Protein AF-A0ABD7VEP5-F1 (afdb_monomer_lite)

Radius of gyration: 37.76 Å; chains: 1; bounding box: 84×46×84 Å

Secondary structure (DSSP, 8-state):
----THHHHHHHHHHHHHHHHHHHTTT------HHHHHHHHT--HHHHHHTHHHHHHHHHHTT------HHHHHHHHHHHHHHHHHHHHHHHHHHHHHHHHHHHHHHHHHHHTT--GGGT----HHHHHHHHHTTB-TTT--B--S--TT-

pLDDT: mean 78.96, std 15.06, range [46.0, 97.38]

Organism: Pseudomonas fluorescens (NCBI:txid294)

Sequence (151 aa):
MHYRGERLKKHLKFKLLELIEKYSDRKQGYTYSQKEFSIYAGVSRETVRKYQAEIDIVLESSLVPRRTFDKDAKCRNLQQKNLKLQNDLLRSEAMYFALRHQYIGIIEALLSNSIDIRTLVIRTPAALKAEQAYRECILCNSAIGNGHPSC

Structure (mmCIF, N/CA/C/O backbone):
data_AF-A0ABD7VEP5-F1
#
_entry.id   AF-A0ABD7VEP5-F1
#
loop_
_atom_site.group_PDB
_atom_site.id
_atom_site.type_symbol
_atom_site.label_atom_id
_atom_site.label_alt_id
_atom_site.label_comp_id
_atom_site.label_asym_id
_atom_site.label_entity_id
_atom_site.label_seq_id
_atom_site.pdbx_PDB_ins_code
_atom_site.Cartn_x
_atom_site.Cartn_y
_atom_site.Cartn_z
_atom_site.occupancy
_atom_site.B_iso_or_equiv
_atom_site.auth_seq_id
_atom_site.auth_comp_id
_atom_site.auth_asym_id
_atom_site.auth_atom_id
_atom_site.pdbx_PDB_model_num
ATOM 1 N N . MET A 1 1 ? -22.884 7.924 38.794 1.00 49.62 1 MET A N 1
ATOM 2 C CA . MET A 1 1 ? -22.095 7.149 39.782 1.00 49.62 1 MET A CA 1
ATOM 3 C C . MET A 1 1 ? -20.643 7.095 39.327 1.00 49.62 1 MET A C 1
ATOM 5 O O . MET A 1 1 ? -20.400 6.764 38.176 1.00 49.62 1 MET A O 1
ATOM 9 N N . HIS A 1 2 ? -19.688 7.474 40.178 1.00 55.72 2 HIS A N 1
ATOM 10 C CA . HIS A 1 2 ? -18.272 7.580 39.808 1.00 55.72 2 HIS A CA 1
ATOM 11 C C . HIS A 1 2 ? -17.529 6.299 40.235 1.00 55.72 2 HIS A C 1
ATOM 13 O O . HIS A 1 2 ? -16.989 6.213 41.335 1.00 55.72 2 HIS A O 1
ATOM 19 N N . TYR A 1 3 ? -17.575 5.257 39.400 1.00 69.50 3 TYR A N 1
ATOM 20 C CA . TYR A 1 3 ? -16.886 3.992 39.678 1.00 69.50 3 TYR A CA 1
ATOM 21 C C . TYR A 1 3 ? -15.363 4.178 39.580 1.00 69.50 3 TYR A C 1
ATOM 23 O O . TYR A 1 3 ? -14.868 4.802 38.643 1.00 69.50 3 TYR A O 1
ATOM 31 N N . ARG A 1 4 ? -14.603 3.634 40.539 1.00 73.12 4 ARG A N 1
ATOM 32 C CA . ARG A 1 4 ? -13.129 3.680 40.557 1.00 73.12 4 ARG A CA 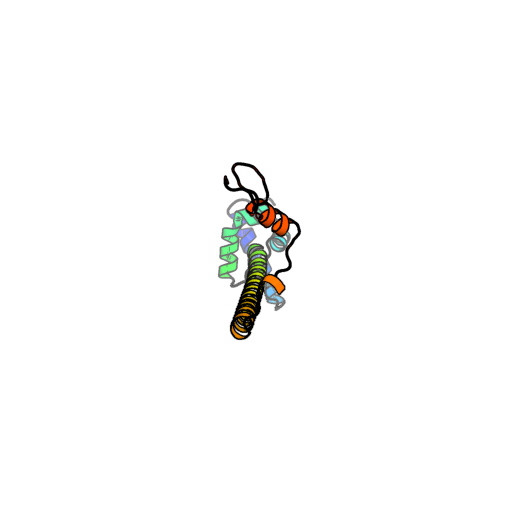1
ATOM 33 C C . ARG A 1 4 ? -12.540 2.311 40.913 1.00 73.12 4 ARG A C 1
ATOM 35 O O . ARG A 1 4 ? -13.190 1.516 41.594 1.00 73.12 4 ARG A O 1
ATOM 42 N N . GLY A 1 5 ? -11.315 2.054 40.448 1.00 81.69 5 GLY A N 1
ATOM 43 C CA . GLY A 1 5 ? -10.554 0.836 40.748 1.00 81.69 5 GLY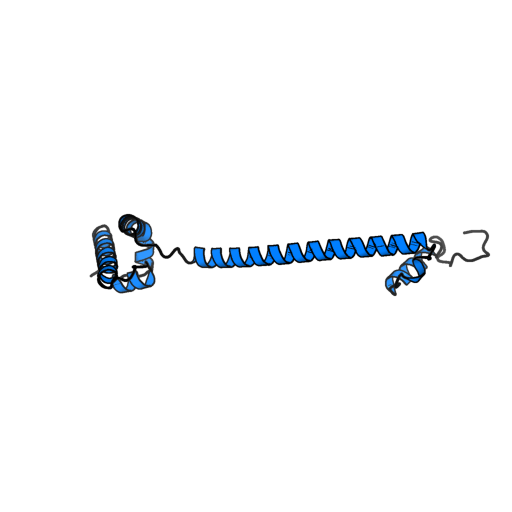 A CA 1
ATOM 44 C C . GLY A 1 5 ? -11.256 -0.448 40.293 1.00 81.69 5 GLY A C 1
ATOM 45 O O . GLY A 1 5 ? -11.855 -0.492 39.220 1.00 81.69 5 GLY A O 1
ATOM 46 N N . GLU A 1 6 ? -11.227 -1.487 41.129 1.00 82.12 6 GLU A N 1
ATOM 47 C CA . GLU A 1 6 ? -11.813 -2.806 40.832 1.00 82.12 6 GLU A CA 1
ATOM 48 C C . GLU A 1 6 ? -13.314 -2.773 40.512 1.00 82.12 6 GLU A C 1
ATOM 50 O O . GLU A 1 6 ? -13.804 -3.547 39.688 1.00 82.12 6 GLU A O 1
ATOM 55 N N . ARG A 1 7 ? -14.067 -1.835 41.101 1.00 86.06 7 ARG A N 1
ATOM 56 C CA . ARG A 1 7 ? -15.495 -1.676 40.782 1.00 86.06 7 ARG A CA 1
ATOM 57 C C . ARG A 1 7 ? -15.705 -1.225 39.339 1.00 86.06 7 ARG A C 1
ATOM 59 O O . ARG A 1 7 ? -16.636 -1.692 38.690 1.00 86.06 7 ARG A O 1
ATOM 66 N N . LEU A 1 8 ? -14.833 -0.352 38.833 1.00 87.94 8 LEU A N 1
ATOM 67 C CA . LEU A 1 8 ? -14.882 0.091 37.442 1.00 87.94 8 LEU A CA 1
ATOM 68 C C . LEU A 1 8 ? -14.501 -1.048 36.492 1.00 87.94 8 LEU A C 1
ATOM 70 O O . LEU A 1 8 ? -15.184 -1.241 35.494 1.00 87.94 8 LEU A O 1
ATOM 74 N N . LYS A 1 9 ? -13.487 -1.853 36.829 1.00 88.25 9 LYS A N 1
ATOM 75 C CA . LYS A 1 9 ? -13.117 -3.034 36.030 1.00 88.25 9 LYS A CA 1
ATOM 76 C C . LYS A 1 9 ? -14.277 -4.020 35.898 1.00 88.25 9 LYS A C 1
ATOM 78 O O . LYS A 1 9 ? -14.621 -4.420 34.789 1.00 88.25 9 LYS A O 1
ATOM 83 N N . LYS A 1 10 ? -14.926 -4.362 37.019 1.00 89.62 10 LYS A N 1
ATOM 84 C CA . LYS A 1 10 ? -16.107 -5.241 37.022 1.00 89.62 10 LYS A CA 1
ATOM 85 C C . LYS A 1 10 ? -17.254 -4.657 36.198 1.00 89.62 10 LYS A C 1
ATOM 87 O O . LYS A 1 10 ? -17.857 -5.387 35.419 1.00 89.62 10 LYS A O 1
ATOM 92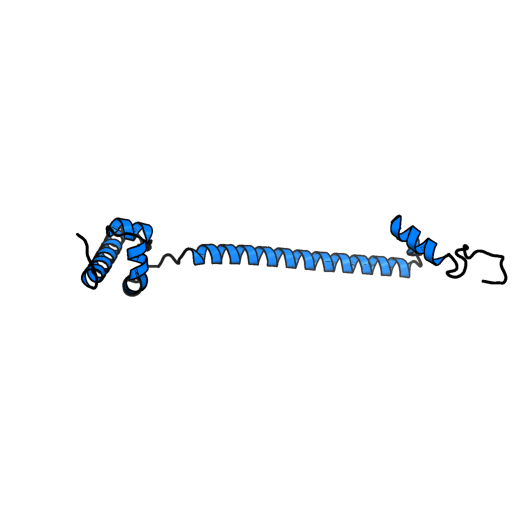 N N . HIS A 1 11 ? -17.512 -3.354 36.326 1.00 90.81 11 HIS A N 1
ATOM 93 C CA . HIS A 1 11 ? -18.531 -2.654 35.535 1.00 90.81 11 HIS A CA 1
ATOM 94 C C . HIS A 1 11 ? -18.243 -2.718 34.032 1.00 90.81 11 HIS A C 1
ATOM 96 O O . HIS A 1 11 ? -19.123 -3.088 33.262 1.00 90.81 11 HIS A O 1
ATOM 102 N N . LEU A 1 12 ? -17.009 -2.415 33.613 1.00 91.44 12 LEU A N 1
ATOM 103 C CA . LEU A 1 12 ? -16.608 -2.470 32.204 1.00 91.44 12 LEU A CA 1
ATOM 104 C C . LEU A 1 12 ? -16.716 -3.893 31.648 1.00 91.44 12 LEU A C 1
ATOM 106 O O . LEU A 1 12 ? -17.290 -4.077 30.579 1.00 91.44 12 LEU A O 1
ATOM 110 N N . LYS A 1 13 ? -16.243 -4.901 32.390 1.00 91.31 13 LYS A N 1
ATOM 111 C CA . LYS A 1 13 ? -16.376 -6.312 32.000 1.00 91.31 13 LYS A CA 1
ATOM 112 C C . LYS A 1 13 ? -17.840 -6.717 31.831 1.00 91.31 13 LYS A C 1
ATOM 114 O O . LYS A 1 13 ? -18.195 -7.287 30.806 1.00 91.31 13 LYS A O 1
ATOM 119 N N . PHE A 1 14 ? -18.681 -6.401 32.815 1.00 92.25 14 PHE A N 1
ATOM 120 C CA . PHE A 1 14 ? -20.109 -6.710 32.768 1.00 92.25 14 PHE A CA 1
ATOM 121 C C . PHE A 1 14 ? -20.786 -6.046 31.567 1.00 92.25 14 PHE A C 1
ATOM 123 O O . PHE A 1 14 ? -21.454 -6.716 30.788 1.00 92.25 14 PHE A O 1
ATOM 130 N N . LYS A 1 15 ? -20.549 -4.744 31.364 1.00 93.06 15 LYS A N 1
ATOM 131 C CA . LYS A 1 15 ? -21.124 -4.000 30.238 1.00 93.06 15 LYS A CA 1
ATOM 132 C C . LYS A 1 15 ? -20.654 -4.519 28.887 1.00 93.06 15 LYS A C 1
ATOM 134 O O . LYS A 1 15 ? -21.418 -4.471 27.932 1.00 93.06 15 LYS A O 1
ATOM 139 N N . LEU A 1 16 ? -19.414 -4.993 28.794 1.00 91.06 16 LEU A N 1
ATOM 140 C CA . LEU A 1 16 ? -18.887 -5.537 27.551 1.00 91.06 16 LEU A CA 1
ATOM 141 C C . LEU A 1 16 ? -19.547 -6.871 27.204 1.00 91.06 16 LEU A C 1
ATOM 143 O O . LEU A 1 16 ? -19.961 -7.047 26.065 1.00 91.06 16 LEU A O 1
ATOM 147 N N . LEU A 1 17 ? -19.698 -7.766 28.183 1.00 90.06 17 LEU A N 1
ATOM 148 C CA . LEU A 1 17 ? -20.409 -9.035 28.002 1.00 90.06 17 LEU A CA 1
ATOM 149 C C . LEU A 1 17 ? -21.884 -8.810 27.656 1.00 90.06 17 LEU A C 1
ATOM 151 O O . LEU A 1 17 ? -22.368 -9.391 26.693 1.00 90.06 17 LEU A O 1
ATOM 155 N N . GLU A 1 18 ? -22.557 -7.895 28.358 1.00 91.50 18 GLU A N 1
ATOM 156 C CA . GLU A 1 18 ? -23.945 -7.511 28.060 1.00 91.50 18 GLU A CA 1
ATOM 157 C C . GLU A 1 18 ? -24.086 -6.978 26.622 1.00 91.50 18 GLU A C 1
ATOM 159 O O . GLU A 1 18 ? -25.074 -7.239 25.938 1.00 91.50 18 GLU A O 1
ATOM 164 N N . LEU A 1 19 ? -23.094 -6.222 26.139 1.00 89.69 19 LEU A N 1
ATOM 165 C CA . LEU A 1 19 ? -23.093 -5.705 24.774 1.00 89.69 19 LEU A CA 1
ATOM 166 C C . LEU A 1 19 ? -22.879 -6.823 23.743 1.00 89.69 19 LEU A C 1
ATOM 168 O O . LEU A 1 19 ? -23.562 -6.836 22.725 1.00 89.69 19 LEU A O 1
ATOM 172 N N . ILE A 1 20 ? -21.982 -7.774 24.014 1.00 86.69 20 ILE A N 1
ATOM 173 C CA . ILE A 1 20 ? -21.754 -8.952 23.161 1.00 86.69 20 ILE A CA 1
ATOM 174 C C . ILE A 1 20 ? -23.034 -9.789 23.048 1.00 86.69 20 ILE A C 1
ATOM 176 O O . ILE A 1 20 ? -23.455 -10.128 21.942 1.00 86.69 20 ILE A O 1
ATOM 180 N N . GLU A 1 21 ? -23.674 -10.072 24.182 1.00 86.19 21 GLU A N 1
ATOM 181 C CA . GLU A 1 21 ? -24.911 -10.851 24.268 1.00 86.19 21 GLU A CA 1
ATOM 182 C C . GLU A 1 21 ? -26.045 -10.189 23.473 1.00 86.19 21 GLU A C 1
ATOM 184 O O . GLU A 1 21 ? -26.660 -10.831 22.624 1.00 86.19 21 GLU A O 1
ATOM 189 N N . LYS A 1 22 ? -26.216 -8.864 23.597 1.00 87.31 22 LYS A N 1
ATOM 190 C CA . LYS A 1 22 ? -27.210 -8.102 22.816 1.00 87.31 22 LYS A CA 1
ATOM 191 C C . LYS A 1 22 ? -27.059 -8.230 21.300 1.00 87.31 22 LYS A C 1
ATOM 193 O O . LYS A 1 22 ? -28.056 -8.140 20.582 1.00 87.31 22 LYS A O 1
ATOM 198 N N . TYR A 1 23 ? -25.836 -8.364 20.795 1.00 84.69 23 TYR A N 1
ATOM 199 C CA . TYR A 1 23 ? -25.590 -8.575 19.366 1.00 84.69 23 TYR A CA 1
ATOM 200 C C . TYR A 1 23 ? -25.778 -10.046 18.972 1.00 84.69 23 TYR A C 1
ATOM 202 O O . TYR A 1 23 ? -26.356 -10.321 17.916 1.00 84.69 23 TYR A O 1
ATOM 210 N N . SER A 1 24 ? -25.393 -10.976 19.852 1.00 81.44 24 SER A N 1
ATOM 211 C CA . SER A 1 24 ? -25.650 -12.411 19.692 1.00 81.44 24 SER A CA 1
ATOM 212 C C . SER A 1 24 ? -27.147 -12.714 19.565 1.00 81.44 24 SER A C 1
ATOM 214 O O . SER A 1 24 ? -27.554 -13.394 18.622 1.00 81.44 24 SER A O 1
ATOM 216 N N . ASP A 1 25 ? -27.987 -12.124 20.421 1.00 82.25 25 ASP A N 1
ATOM 217 C CA . ASP A 1 25 ? -29.451 -12.273 20.378 1.00 82.25 25 ASP A CA 1
ATOM 218 C C . ASP A 1 25 ? -30.056 -11.818 19.042 1.00 82.25 25 ASP A C 1
ATOM 220 O O . ASP A 1 25 ? -31.082 -12.324 18.586 1.00 82.25 25 ASP A O 1
ATOM 224 N N . ARG A 1 26 ? -29.390 -10.876 18.368 1.00 84.44 26 ARG A N 1
ATOM 225 C CA . ARG A 1 26 ? -29.791 -10.348 17.058 1.00 84.44 26 ARG A CA 1
ATOM 226 C C . ARG A 1 26 ? -29.247 -11.170 15.888 1.00 84.44 26 ARG A C 1
ATOM 228 O O . ARG A 1 26 ? -29.432 -10.762 14.742 1.00 84.44 26 ARG A O 1
ATOM 235 N N . LYS A 1 27 ? -28.566 -12.294 16.151 1.00 75.50 27 LYS A N 1
ATOM 236 C CA . LYS A 1 27 ? -27.811 -13.094 15.167 1.00 75.50 27 LYS A CA 1
ATOM 237 C C . LYS A 1 27 ? -26.795 -12.263 14.370 1.00 75.50 27 LYS A C 1
ATOM 239 O O . LYS A 1 27 ? -26.468 -12.596 13.233 1.00 75.50 27 LYS A O 1
ATOM 244 N N . GLN A 1 28 ? -26.306 -11.168 14.950 1.00 75.12 28 GLN A N 1
ATOM 245 C CA . GLN A 1 28 ? -25.298 -10.306 14.344 1.00 75.12 28 GLN A CA 1
ATOM 246 C C . GLN A 1 28 ? -23.966 -10.528 15.058 1.00 75.12 28 GLN A C 1
ATOM 248 O O . GLN A 1 28 ? -23.896 -10.514 16.284 1.00 75.12 28 GLN A O 1
ATOM 253 N N . GLY A 1 29 ? -22.890 -10.721 14.295 1.00 71.69 29 GLY A N 1
ATOM 254 C CA . GLY A 1 29 ? -21.550 -10.802 14.871 1.00 71.69 29 GLY A CA 1
ATOM 255 C C . GLY A 1 29 ? -21.181 -9.478 15.537 1.00 71.69 29 GLY A C 1
ATOM 256 O O . GLY A 1 29 ? -21.133 -8.441 14.872 1.00 71.69 29 GLY A O 1
ATOM 257 N N . TYR A 1 30 ? -20.914 -9.498 16.842 1.00 79.12 30 TYR A N 1
ATOM 258 C CA . TYR A 1 30 ? -20.432 -8.310 17.534 1.00 79.12 30 TYR A CA 1
ATOM 259 C C . TYR A 1 30 ? -19.010 -7.977 17.078 1.00 79.12 30 TYR A C 1
ATOM 261 O O . TYR A 1 30 ? -18.147 -8.847 16.997 1.00 79.12 30 TYR A O 1
ATOM 269 N N . THR A 1 31 ? -18.759 -6.704 16.787 1.00 79.12 31 THR A N 1
ATOM 270 C CA . THR A 1 31 ? -17.431 -6.199 16.433 1.00 79.12 31 THR A CA 1
ATOM 271 C C . THR A 1 31 ? -17.082 -5.055 17.374 1.00 79.12 31 THR A C 1
ATOM 273 O O . THR A 1 31 ? -17.732 -4.012 17.353 1.00 79.12 31 THR A O 1
ATOM 276 N N . TYR A 1 32 ? -16.041 -5.224 18.189 1.00 83.44 32 TYR A N 1
ATOM 277 C CA . TYR A 1 32 ? -15.693 -4.240 19.216 1.00 83.44 32 TYR A CA 1
ATOM 278 C C . TYR A 1 32 ? -15.302 -2.869 18.636 1.00 83.44 32 TYR A C 1
ATOM 280 O O . TYR A 1 32 ? -14.447 -2.762 17.757 1.00 83.44 32 TYR A O 1
ATOM 288 N N . SER A 1 33 ? -15.863 -1.797 19.200 1.00 85.50 33 SER A N 1
ATOM 289 C CA . SER A 1 33 ? -15.452 -0.415 18.946 1.00 85.50 33 SER A CA 1
ATOM 290 C C . SER A 1 33 ? -15.371 0.360 20.255 1.00 85.50 33 SER A C 1
ATOM 292 O O . SER A 1 33 ? -16.367 0.486 20.964 1.00 85.50 33 SER A O 1
ATOM 294 N N . GLN A 1 34 ? -14.213 0.968 20.551 1.00 86.06 34 GLN A N 1
ATOM 295 C CA . GLN A 1 34 ? -14.048 1.816 21.743 1.00 86.06 34 GLN A CA 1
ATOM 296 C C . GLN A 1 34 ? -15.091 2.938 21.809 1.00 86.06 34 GLN A C 1
ATOM 298 O O . GLN A 1 34 ? -15.547 3.294 22.893 1.00 86.06 34 GLN A O 1
ATOM 303 N N . LYS A 1 35 ? -15.472 3.513 20.659 1.00 88.88 35 LYS A N 1
ATOM 304 C CA . LYS A 1 35 ? -16.475 4.585 20.601 1.00 88.88 35 LYS A CA 1
ATOM 305 C C . LYS A 1 35 ? -17.828 4.077 21.082 1.00 88.88 35 LYS A C 1
ATOM 307 O O . LYS A 1 35 ? -18.410 4.680 21.977 1.00 88.88 35 LYS A O 1
ATOM 312 N N . GLU A 1 36 ? -18.303 2.992 20.489 1.00 88.56 36 GLU A N 1
ATOM 313 C CA . GLU A 1 36 ? -19.592 2.396 20.828 1.00 88.56 36 GLU A CA 1
ATOM 314 C C . GLU A 1 36 ? -19.609 1.926 22.280 1.00 88.56 36 GLU A C 1
ATOM 316 O O . GLU A 1 36 ? -20.497 2.301 23.042 1.00 88.56 36 GLU A O 1
ATOM 321 N N . PHE A 1 37 ? -18.561 1.212 22.692 1.00 91.81 37 PHE A N 1
ATOM 322 C CA . PHE A 1 37 ? -18.446 0.712 24.050 1.00 91.81 37 PHE A CA 1
ATOM 323 C C . PHE A 1 37 ? -18.408 1.840 25.089 1.00 91.81 37 PHE A C 1
ATOM 325 O O . PHE A 1 37 ? -19.078 1.744 26.112 1.00 91.81 37 PHE A O 1
ATOM 332 N N . SER A 1 38 ? -17.697 2.943 24.820 1.00 91.56 38 SER A N 1
ATOM 333 C CA . SER A 1 38 ? -17.659 4.101 25.729 1.00 91.56 38 SER A CA 1
ATOM 334 C C . SER A 1 38 ? -19.044 4.718 25.953 1.00 91.56 38 SER A C 1
ATOM 336 O O . SER A 1 38 ? -19.409 5.024 27.087 1.00 91.56 38 SER A O 1
ATOM 338 N N . ILE A 1 39 ? -19.842 4.822 24.884 1.00 91.38 39 ILE A N 1
ATOM 339 C CA . ILE A 1 39 ? -21.219 5.325 24.943 1.00 91.38 39 ILE A CA 1
ATOM 340 C C . ILE A 1 39 ? -22.091 4.343 25.731 1.00 91.38 39 ILE A C 1
ATOM 342 O O . ILE A 1 39 ? -22.806 4.752 26.640 1.00 91.38 39 ILE A O 1
ATOM 346 N N . TYR A 1 40 ? -21.984 3.047 25.433 1.00 91.88 40 TYR A N 1
ATOM 347 C CA . TYR A 1 40 ? -22.788 2.004 26.066 1.00 91.88 40 TYR A CA 1
ATOM 348 C C . TYR A 1 40 ? -22.501 1.840 27.568 1.00 91.88 40 TYR A C 1
ATOM 350 O O . TYR A 1 40 ? -23.414 1.716 28.382 1.00 91.88 40 TYR A O 1
ATOM 358 N N . ALA A 1 41 ? -21.225 1.857 27.953 1.00 90.50 41 ALA A N 1
ATOM 359 C CA . ALA A 1 41 ? -20.797 1.712 29.341 1.00 90.50 41 ALA A CA 1
ATOM 360 C C . ALA A 1 41 ? -20.922 3.013 30.158 1.00 90.50 41 ALA A C 1
ATOM 362 O O . ALA A 1 41 ? -20.762 2.971 31.382 1.00 90.50 41 ALA A O 1
ATOM 363 N N . GLY A 1 42 ? -21.208 4.148 29.502 1.00 90.75 42 GLY A N 1
ATOM 364 C CA . GLY A 1 42 ? -21.360 5.458 30.137 1.00 90.75 42 GLY A CA 1
ATOM 365 C C . GLY A 1 42 ? -20.046 6.038 30.665 1.00 90.75 42 GLY A C 1
ATOM 366 O O . GLY A 1 42 ? -20.030 6.670 31.721 1.00 90.75 42 GLY A O 1
ATOM 367 N N . VAL A 1 43 ? -18.931 5.793 29.971 1.00 90.69 43 VAL A N 1
ATOM 368 C CA . VAL A 1 43 ? -17.585 6.233 30.378 1.00 90.69 43 VAL A CA 1
ATOM 369 C C . VAL A 1 43 ? -16.880 6.985 29.252 1.00 90.69 43 VAL A C 1
ATOM 371 O O . VAL A 1 43 ? -17.218 6.850 28.079 1.00 90.69 43 VAL A O 1
ATOM 374 N N . SER A 1 44 ? -15.857 7.774 29.586 1.00 90.75 44 SER A N 1
ATOM 375 C CA . SER A 1 44 ? -15.044 8.436 28.561 1.00 90.75 44 SER A CA 1
ATOM 376 C C . SER A 1 44 ? -14.191 7.423 27.783 1.00 90.75 44 SER A C 1
ATOM 378 O O . SER A 1 44 ? -13.776 6.394 28.324 1.00 90.75 44 SER A O 1
ATOM 380 N N . ARG A 1 45 ? -13.848 7.735 26.527 1.00 88.06 45 ARG A N 1
ATOM 381 C CA . ARG A 1 45 ? -12.902 6.915 25.746 1.00 88.06 45 ARG A CA 1
ATOM 382 C C . ARG A 1 45 ? -11.522 6.828 26.396 1.00 88.06 45 ARG A C 1
ATOM 384 O O . ARG A 1 45 ? -10.853 5.814 26.251 1.00 88.06 45 ARG A O 1
ATOM 391 N N . GLU A 1 46 ? -11.116 7.859 27.128 1.00 91.00 46 GLU A N 1
ATOM 392 C CA . GLU A 1 46 ? -9.840 7.860 27.845 1.00 91.00 46 GLU A CA 1
ATOM 393 C C . GLU A 1 46 ? -9.846 6.850 28.997 1.00 91.00 46 GLU A C 1
ATOM 395 O O . GLU A 1 46 ? -8.888 6.108 29.199 1.00 91.00 46 GLU A O 1
ATOM 400 N N . THR A 1 47 ? -10.978 6.728 29.694 1.00 88.31 47 THR A N 1
ATOM 401 C CA . THR A 1 47 ? -11.185 5.675 30.692 1.00 88.31 47 THR A CA 1
ATOM 402 C C . THR A 1 47 ? -11.107 4.290 30.056 1.00 88.31 47 THR A C 1
ATOM 404 O O . THR A 1 47 ? -10.430 3.422 30.592 1.00 88.31 47 THR A O 1
ATOM 407 N N . VAL A 1 48 ? -11.742 4.088 28.899 1.00 90.31 48 VAL A N 1
ATOM 408 C CA . VAL A 1 48 ? -11.662 2.819 28.155 1.00 90.31 48 VAL A CA 1
ATOM 409 C C . VAL A 1 48 ? -10.213 2.488 27.786 1.00 90.31 48 VAL A C 1
ATOM 411 O O . VAL A 1 48 ? -9.769 1.373 28.032 1.00 90.31 48 VAL A O 1
ATOM 414 N N . ARG A 1 49 ? -9.444 3.460 27.277 1.00 89.62 49 ARG A N 1
ATOM 415 C CA . ARG A 1 49 ? -8.018 3.276 26.949 1.00 89.62 49 ARG A CA 1
ATOM 416 C C . ARG A 1 49 ? -7.177 2.890 28.161 1.00 89.62 49 ARG A C 1
ATOM 418 O O . ARG A 1 49 ? -6.325 2.016 28.047 1.00 89.62 49 ARG A O 1
ATOM 425 N N . LYS A 1 50 ? -7.429 3.510 29.316 1.00 90.44 50 LYS A N 1
ATOM 426 C CA . LYS A 1 50 ? -6.696 3.219 30.556 1.00 90.44 50 LYS A CA 1
ATOM 427 C C . LYS A 1 50 ? -6.885 1.776 31.039 1.00 90.44 50 LYS A C 1
ATOM 429 O O . LYS A 1 50 ? -5.971 1.234 31.644 1.00 90.44 50 LYS A O 1
ATOM 434 N N . TYR A 1 51 ? -8.043 1.175 30.765 1.00 89.19 51 TYR A N 1
ATOM 435 C CA . TYR A 1 51 ? -8.375 -0.210 31.125 1.00 89.19 51 TYR A CA 1
ATOM 436 C C . TYR A 1 51 ? -8.440 -1.130 29.893 1.00 89.19 51 TYR A C 1
ATOM 438 O O . TYR A 1 51 ? -9.190 -2.107 29.869 1.00 89.19 51 TYR A O 1
ATOM 446 N N . GLN A 1 52 ? -7.701 -0.793 28.828 1.00 87.38 52 GLN A N 1
ATOM 447 C CA . GLN A 1 52 ? -7.761 -1.541 27.573 1.00 87.38 52 GLN A CA 1
ATOM 448 C C . GLN A 1 52 ? -7.258 -2.976 27.750 1.00 87.38 52 GLN A C 1
ATOM 450 O O . GLN A 1 52 ? -7.849 -3.877 27.171 1.00 87.38 52 GLN A O 1
ATOM 455 N N . ALA A 1 53 ? -6.246 -3.199 28.594 1.00 85.75 53 ALA A N 1
ATOM 456 C CA . ALA A 1 53 ? -5.715 -4.534 28.866 1.00 85.75 53 ALA A CA 1
ATOM 457 C C . ALA A 1 53 ? -6.783 -5.473 29.458 1.00 85.75 53 ALA A C 1
ATOM 459 O O . ALA A 1 53 ? -6.919 -6.620 29.042 1.00 85.75 53 ALA A O 1
ATOM 460 N N . GLU A 1 54 ? -7.595 -4.986 30.395 1.00 87.88 54 GLU A N 1
ATOM 461 C CA . GLU A 1 54 ? -8.678 -5.770 30.987 1.00 87.88 54 GLU A CA 1
ATOM 462 C C . GLU A 1 54 ? -9.811 -6.037 29.994 1.00 87.88 54 GLU A C 1
ATOM 464 O O . GLU A 1 54 ? -10.380 -7.128 29.981 1.00 87.88 54 GLU A O 1
ATOM 469 N N . ILE A 1 55 ? -10.133 -5.056 29.151 1.00 88.56 55 ILE A N 1
ATOM 470 C CA . ILE A 1 55 ? -11.113 -5.208 28.068 1.00 88.56 55 ILE A CA 1
ATOM 471 C C . ILE A 1 55 ? -10.626 -6.245 27.056 1.00 88.56 55 ILE A C 1
ATOM 473 O O . ILE A 1 55 ? -11.402 -7.083 26.602 1.00 88.56 55 ILE A O 1
ATOM 477 N N . ASP A 1 56 ? -9.337 -6.213 26.739 1.00 85.25 56 ASP A N 1
ATOM 478 C CA . ASP A 1 56 ? -8.694 -7.096 25.782 1.00 85.25 56 ASP A CA 1
ATOM 479 C C . ASP A 1 56 ? -8.797 -8.566 26.203 1.00 85.25 56 ASP A C 1
ATOM 481 O O . ASP A 1 56 ? -9.212 -9.388 25.383 1.00 85.25 56 ASP A O 1
ATOM 485 N N . ILE A 1 57 ? -8.549 -8.869 27.482 1.00 86.50 57 ILE A N 1
ATOM 486 C CA . ILE A 1 57 ? -8.718 -10.212 28.064 1.00 86.50 57 ILE A CA 1
ATOM 487 C C . ILE A 1 57 ? -10.167 -10.704 27.913 1.00 86.50 57 ILE A C 1
ATOM 489 O O . ILE A 1 57 ? -10.425 -11.866 27.584 1.00 86.50 57 ILE A O 1
ATOM 493 N N . VAL A 1 58 ? -11.144 -9.826 28.155 1.00 86.81 58 VAL A N 1
ATOM 494 C CA . VAL A 1 58 ? -12.563 -10.185 28.027 1.00 86.81 58 VAL A CA 1
ATOM 495 C C . VAL A 1 58 ? -12.926 -10.451 26.566 1.00 86.81 58 VAL A C 1
ATOM 497 O O . VAL A 1 58 ? -13.600 -11.436 26.295 1.00 86.81 58 VAL A O 1
ATOM 500 N N . LEU A 1 59 ? -12.452 -9.635 25.621 1.00 85.00 59 LEU A N 1
ATOM 501 C CA . LEU A 1 59 ? -12.700 -9.839 24.187 1.00 85.00 59 LEU A CA 1
ATOM 502 C C . LEU A 1 59 ? -12.080 -11.140 23.660 1.00 85.00 59 LEU A C 1
ATOM 504 O O . LEU A 1 59 ? -12.725 -11.850 22.894 1.00 85.00 59 LEU A O 1
ATOM 508 N N . GLU A 1 60 ? -10.857 -11.462 24.087 1.00 82.69 60 GLU A N 1
ATOM 509 C CA . GLU A 1 60 ? -10.173 -12.709 23.717 1.00 82.69 60 GLU A CA 1
ATOM 510 C C . GLU A 1 60 ? -10.926 -13.934 24.242 1.00 82.69 60 GLU A C 1
ATOM 512 O O . GLU A 1 60 ? -11.206 -14.861 23.486 1.00 82.69 60 GLU A O 1
ATOM 517 N N . SER A 1 61 ? -11.333 -13.906 25.515 1.00 81.00 61 SER A N 1
ATOM 518 C CA . SER A 1 61 ? -12.107 -15.000 26.123 1.00 81.00 61 SER A CA 1
ATOM 519 C C . SER A 1 61 ? -13.512 -15.179 25.541 1.00 81.00 61 SER A C 1
ATOM 521 O O . SER A 1 61 ? -14.069 -16.268 25.647 1.00 81.00 61 SER A O 1
ATOM 523 N N . SER A 1 62 ? -14.085 -14.152 24.911 1.00 72.19 62 SER A N 1
ATOM 524 C CA . SER A 1 62 ? -15.420 -14.216 24.298 1.00 72.19 62 SER A CA 1
ATOM 525 C C . SER A 1 62 ? -15.396 -14.469 22.786 1.00 72.19 62 SER A C 1
ATOM 527 O O . SER A 1 62 ? -16.445 -14.404 22.150 1.00 72.19 62 SER A O 1
ATOM 529 N N . LEU A 1 63 ? -14.223 -14.790 22.211 1.00 64.69 63 LEU A N 1
ATOM 530 C CA . LEU A 1 63 ? -14.021 -15.090 20.781 1.00 64.69 63 LEU A CA 1
ATOM 531 C C . LEU A 1 63 ? -14.607 -14.024 19.837 1.00 64.69 63 LEU A C 1
ATOM 533 O O . LEU A 1 63 ? -14.918 -14.295 18.676 1.00 64.69 63 LEU A O 1
ATOM 537 N N . VAL A 1 64 ? -14.761 -12.793 20.326 1.00 62.59 64 VAL A N 1
ATOM 538 C CA . VAL A 1 64 ? -15.303 -11.693 19.538 1.00 62.59 64 VAL A CA 1
ATOM 539 C C . VAL A 1 64 ? -14.238 -11.289 18.524 1.00 62.59 64 VAL A C 1
ATOM 541 O O . VAL A 1 64 ? -13.134 -10.916 18.938 1.00 62.59 64 VAL A O 1
ATOM 544 N N . PRO A 1 65 ? -14.530 -11.295 17.210 1.00 56.69 65 PRO A N 1
ATOM 545 C CA . PRO A 1 65 ? -13.596 -10.781 16.225 1.00 56.69 65 PRO A CA 1
ATOM 546 C C . PRO A 1 65 ? -13.323 -9.305 16.538 1.00 56.69 65 PRO A C 1
ATOM 548 O O . PRO A 1 65 ? -14.180 -8.428 16.383 1.00 56.69 65 PRO A O 1
ATOM 551 N N . ARG A 1 66 ? -12.115 -9.020 17.042 1.00 54.69 66 ARG A N 1
ATOM 552 C CA . ARG A 1 66 ? -11.666 -7.647 17.273 1.00 54.69 66 ARG A CA 1
ATOM 553 C C . ARG A 1 66 ? -11.727 -6.910 15.943 1.00 54.69 66 ARG A C 1
ATOM 555 O O . ARG A 1 66 ? -11.150 -7.355 14.953 1.00 54.69 66 ARG A O 1
ATOM 562 N N . ARG A 1 67 ? -12.326 -5.717 15.939 1.00 49.34 67 ARG A N 1
ATOM 563 C CA . ARG A 1 67 ? -11.915 -4.710 14.963 1.00 49.34 67 ARG A CA 1
ATOM 564 C C . ARG A 1 67 ? -10.483 -4.358 15.321 1.00 49.34 67 ARG A C 1
ATOM 566 O O . ARG A 1 67 ? -10.217 -3.704 16.329 1.00 49.34 67 ARG A O 1
ATOM 573 N N . THR A 1 68 ? -9.562 -4.872 14.527 1.00 46.72 68 THR A N 1
ATOM 574 C CA . THR A 1 68 ? -8.183 -4.440 14.551 1.00 46.72 68 THR A CA 1
ATOM 575 C C . THR A 1 68 ? -8.134 -2.923 14.366 1.00 46.72 68 THR A C 1
ATOM 577 O O . THR A 1 68 ? -8.866 -2.338 13.566 1.00 46.72 68 THR A O 1
ATOM 580 N N . PHE A 1 69 ? -7.334 -2.288 15.221 1.00 51.38 69 PHE A N 1
ATOM 581 C CA . PHE A 1 69 ? -7.169 -0.843 15.363 1.00 51.38 69 PHE A CA 1
ATOM 582 C C . PHE A 1 69 ? -6.945 -0.128 14.018 1.00 51.38 69 PHE A C 1
ATOM 584 O O . PHE A 1 69 ? -6.511 -0.742 13.051 1.00 51.38 69 PHE A O 1
ATOM 591 N N . ASP A 1 70 ? -7.096 1.203 13.984 1.00 51.62 70 ASP A N 1
ATOM 592 C CA . ASP A 1 70 ? -6.713 2.098 12.866 1.00 51.62 70 ASP A CA 1
ATOM 593 C C . ASP A 1 70 ? -5.337 1.789 12.226 1.00 51.62 70 ASP A C 1
ATOM 595 O O . ASP A 1 70 ? -5.078 2.134 11.068 1.00 51.62 70 ASP A O 1
ATOM 599 N N . LYS A 1 71 ? -4.453 1.092 12.953 1.00 52.91 71 LYS A N 1
ATOM 600 C CA . LYS A 1 71 ? -3.205 0.523 12.434 1.00 52.91 71 LYS A CA 1
ATOM 601 C C . LYS A 1 71 ? -3.419 -0.420 11.244 1.00 52.91 71 LYS A C 1
ATOM 603 O O . LYS A 1 71 ? -2.609 -0.367 10.330 1.00 52.91 71 LYS A O 1
ATOM 608 N N . ASP A 1 72 ? -4.508 -1.180 11.178 1.00 61.31 72 ASP A N 1
ATOM 609 C CA . ASP A 1 72 ? -4.808 -2.101 10.072 1.00 61.31 72 ASP A CA 1
ATOM 610 C C . ASP A 1 72 ? -5.352 -1.397 8.835 1.00 61.31 72 ASP A C 1
ATOM 612 O O . ASP A 1 72 ? -5.129 -1.850 7.715 1.00 61.31 72 ASP A O 1
ATOM 616 N N . ALA A 1 73 ? -6.058 -0.277 9.002 1.00 67.88 73 ALA A N 1
ATOM 617 C CA . ALA A 1 73 ? -6.435 0.566 7.870 1.00 67.88 73 ALA A CA 1
ATOM 618 C C . ALA A 1 73 ? -5.186 1.223 7.263 1.00 67.88 73 ALA A C 1
ATOM 620 O O . ALA A 1 73 ? -5.001 1.211 6.046 1.00 67.88 73 ALA A O 1
ATOM 621 N N . LYS A 1 74 ? -4.279 1.720 8.116 1.00 78.25 74 LYS A N 1
ATOM 622 C CA . LYS A 1 74 ? -2.982 2.255 7.684 1.00 78.25 74 LYS A CA 1
ATOM 623 C C . LYS A 1 74 ? -2.096 1.169 7.066 1.00 78.25 74 LYS A C 1
ATOM 625 O O . LYS A 1 74 ? -1.483 1.423 6.036 1.00 78.25 74 LYS A O 1
ATOM 630 N N . CYS A 1 75 ? -2.070 -0.034 7.640 1.00 81.38 75 CYS A N 1
ATOM 631 C CA . CYS A 1 75 ? -1.305 -1.169 7.126 1.00 81.38 75 CYS A CA 1
ATOM 632 C C . CYS A 1 75 ? -1.838 -1.620 5.760 1.00 81.38 75 CYS A C 1
ATOM 634 O O . CYS A 1 75 ? -1.061 -1.715 4.818 1.00 81.38 75 CYS A O 1
ATOM 636 N N . ARG A 1 76 ? -3.162 -1.759 5.598 1.00 80.25 76 ARG A N 1
ATOM 637 C CA . ARG A 1 76 ? -3.792 -2.056 4.298 1.00 80.25 76 ARG A CA 1
ATOM 638 C C . ARG A 1 76 ? -3.523 -0.977 3.251 1.00 80.25 76 ARG A C 1
ATOM 640 O O . ARG A 1 76 ? -3.196 -1.294 2.113 1.00 80.25 76 ARG A O 1
ATOM 647 N N . ASN A 1 77 ? -3.599 0.299 3.631 1.00 86.56 77 ASN A N 1
ATOM 648 C CA . ASN A 1 77 ? -3.267 1.405 2.729 1.00 86.56 77 ASN A CA 1
ATOM 649 C C . ASN A 1 77 ? -1.789 1.363 2.300 1.00 86.56 77 ASN A C 1
ATOM 651 O O . ASN A 1 77 ? -1.479 1.545 1.125 1.00 86.56 77 ASN A O 1
ATOM 655 N N . LEU A 1 78 ? -0.878 1.082 3.238 1.00 89.75 78 LEU A N 1
ATOM 656 C CA . LEU A 1 78 ? 0.547 0.926 2.949 1.00 89.75 78 LEU A CA 1
ATOM 657 C C . LEU A 1 78 ? 0.823 -0.296 2.069 1.00 89.75 78 LEU A C 1
ATOM 659 O O . LEU A 1 78 ? 1.593 -0.172 1.125 1.00 89.75 78 LEU A O 1
ATOM 663 N N . GLN A 1 79 ? 0.166 -1.431 2.312 1.00 91.50 79 GLN A N 1
ATOM 664 C CA . GLN A 1 79 ? 0.249 -2.619 1.457 1.00 91.50 79 GLN A CA 1
ATOM 665 C C . GLN A 1 79 ? -0.205 -2.304 0.027 1.00 91.50 79 GLN A C 1
ATOM 667 O O . GLN A 1 79 ? 0.493 -2.641 -0.924 1.00 91.50 79 GLN A O 1
ATOM 672 N N . GLN A 1 80 ? -1.318 -1.584 -0.134 1.00 93.44 80 GLN A N 1
ATOM 673 C CA . GLN A 1 80 ? -1.819 -1.184 -1.449 1.00 93.44 80 GLN A CA 1
ATOM 674 C C . GLN A 1 80 ? -0.865 -0.218 -2.170 1.00 93.44 80 GLN A C 1
ATOM 676 O O . GLN A 1 80 ? -0.634 -0.352 -3.371 1.00 93.44 80 GLN A O 1
ATOM 681 N N . LYS A 1 81 ? -0.273 0.740 -1.445 1.00 95.06 81 LYS A N 1
ATOM 682 C CA . LYS A 1 81 ? 0.755 1.639 -1.994 1.00 95.06 81 LYS A CA 1
ATOM 683 C C . LYS A 1 81 ? 2.021 0.888 -2.391 1.00 95.06 81 LYS A C 1
ATOM 685 O O . LYS A 1 81 ? 2.581 1.181 -3.440 1.00 95.06 81 LYS A O 1
ATOM 690 N N . ASN A 1 82 ? 2.451 -0.072 -1.578 1.00 95.50 82 ASN A N 1
ATOM 691 C CA . ASN A 1 82 ? 3.629 -0.886 -1.854 1.00 95.50 82 ASN A CA 1
ATOM 692 C C . ASN A 1 82 ? 3.417 -1.734 -3.116 1.00 95.50 82 ASN A C 1
ATOM 694 O O . ASN A 1 82 ? 4.234 -1.683 -4.027 1.00 95.50 82 ASN A O 1
ATOM 698 N N . LEU A 1 83 ? 2.252 -2.379 -3.240 1.00 95.75 83 LEU A N 1
ATOM 699 C CA . LEU A 1 83 ? 1.872 -3.119 -4.444 1.00 95.75 83 LEU A CA 1
ATOM 700 C C . LEU A 1 83 ? 1.887 -2.228 -5.698 1.00 95.75 83 LEU A C 1
ATOM 702 O O . LEU A 1 83 ? 2.384 -2.629 -6.746 1.00 95.75 83 LEU A O 1
ATOM 706 N N . LYS A 1 84 ? 1.378 -0.994 -5.593 1.00 96.44 84 LYS A N 1
ATOM 707 C CA . LYS A 1 84 ? 1.430 -0.031 -6.699 1.00 96.44 84 LYS A CA 1
ATOM 708 C C . LYS A 1 84 ? 2.874 0.295 -7.097 1.00 96.44 84 LYS A C 1
ATOM 710 O O . LYS A 1 84 ? 3.193 0.237 -8.277 1.00 96.44 84 LYS A O 1
ATOM 715 N N . LEU A 1 85 ? 3.735 0.593 -6.123 1.00 97.38 85 LEU A N 1
ATOM 716 C CA . LEU A 1 85 ? 5.146 0.900 -6.375 1.00 97.38 85 LEU A CA 1
ATOM 717 C C . LEU A 1 85 ? 5.896 -0.282 -7.000 1.00 97.38 85 LEU A C 1
ATOM 719 O O . LEU A 1 85 ? 6.705 -0.073 -7.896 1.00 97.38 85 LEU A O 1
ATOM 723 N N . GLN A 1 86 ? 5.605 -1.513 -6.577 1.00 96.50 86 GLN A N 1
ATOM 724 C CA . GLN A 1 86 ? 6.172 -2.718 -7.186 1.00 96.50 86 GLN A CA 1
ATOM 725 C C . GLN A 1 86 ? 5.756 -2.861 -8.655 1.00 96.50 86 GLN A C 1
ATOM 727 O O . GLN A 1 86 ? 6.596 -3.136 -9.507 1.00 96.50 86 GLN A O 1
ATOM 732 N N . ASN A 1 87 ? 4.485 -2.612 -8.974 1.00 96.19 87 ASN A N 1
ATOM 733 C CA . ASN A 1 87 ? 4.007 -2.645 -10.358 1.00 96.19 87 ASN A CA 1
ATOM 734 C C . ASN A 1 87 ? 4.640 -1.541 -11.220 1.00 96.19 87 ASN A C 1
ATOM 736 O O . ASN A 1 87 ? 5.000 -1.790 -12.372 1.00 96.19 87 ASN A O 1
ATOM 740 N N . ASP A 1 88 ? 4.791 -0.334 -10.671 1.00 95.44 88 ASP A N 1
ATOM 741 C CA . ASP A 1 88 ? 5.443 0.780 -11.364 1.00 95.44 88 ASP A CA 1
ATOM 742 C C . ASP A 1 88 ? 6.933 0.478 -11.618 1.00 95.44 88 ASP A C 1
ATOM 744 O O . ASP A 1 88 ? 7.440 0.760 -12.707 1.00 95.44 88 ASP A O 1
ATOM 748 N N . LEU A 1 89 ? 7.615 -0.164 -10.661 1.00 96.06 89 LEU A N 1
ATOM 749 C CA . LEU A 1 89 ? 8.997 -0.621 -10.817 1.00 96.06 89 LEU A CA 1
ATOM 750 C C . LEU A 1 89 ? 9.123 -1.653 -11.943 1.00 96.06 89 LEU A C 1
ATOM 752 O O . LEU A 1 89 ? 9.912 -1.441 -12.860 1.00 96.06 89 LEU A O 1
ATOM 756 N N . LEU A 1 90 ? 8.299 -2.705 -11.928 1.00 96.88 90 LEU A N 1
ATOM 757 C CA . LEU A 1 90 ? 8.306 -3.743 -12.966 1.00 96.88 90 LEU A CA 1
ATOM 758 C C . LEU 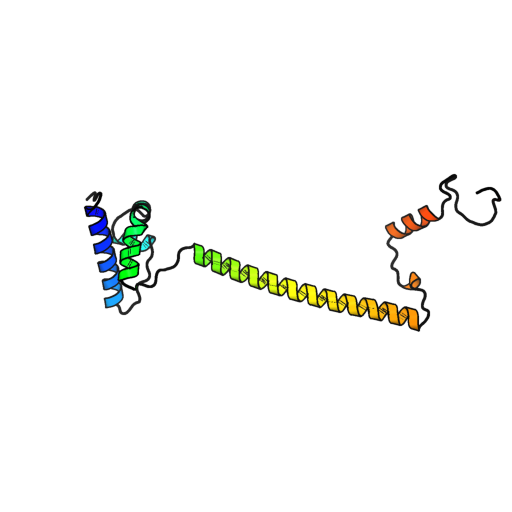A 1 90 ? 8.056 -3.163 -14.365 1.00 96.88 90 LEU A C 1
ATOM 760 O O . LEU A 1 90 ? 8.696 -3.563 -15.338 1.00 96.88 90 LEU A O 1
ATOM 764 N N . ARG A 1 91 ? 7.148 -2.185 -14.483 1.00 95.75 91 ARG A N 1
ATOM 765 C CA . ARG A 1 91 ? 6.906 -1.484 -15.752 1.00 95.75 91 ARG A CA 1
ATOM 766 C C . ARG A 1 91 ? 8.138 -0.695 -16.201 1.00 95.75 91 ARG A C 1
ATOM 768 O O . ARG A 1 91 ? 8.486 -0.750 -17.378 1.00 95.75 91 ARG A O 1
ATOM 775 N N . SER A 1 92 ? 8.778 0.032 -15.288 1.00 95.12 92 SER A N 1
ATOM 776 C CA . SER A 1 92 ? 9.985 0.810 -15.586 1.00 95.12 92 SER A CA 1
ATOM 777 C C . SER A 1 92 ? 11.144 -0.089 -16.024 1.00 95.12 92 SER A C 1
ATOM 779 O O . SER A 1 92 ? 11.803 0.194 -17.024 1.00 95.12 92 SER A O 1
ATOM 781 N N . GLU A 1 93 ? 11.345 -1.217 -15.341 1.00 96.25 93 GLU A N 1
ATOM 782 C CA . GLU A 1 93 ? 12.343 -2.223 -15.713 1.00 96.25 93 GLU A CA 1
ATOM 783 C C . GLU A 1 93 ? 12.081 -2.768 -17.119 1.00 96.25 93 GLU A C 1
ATOM 785 O O . GLU A 1 93 ? 12.981 -2.758 -17.960 1.00 96.25 93 GLU A O 1
ATOM 790 N N . ALA A 1 94 ? 10.841 -3.1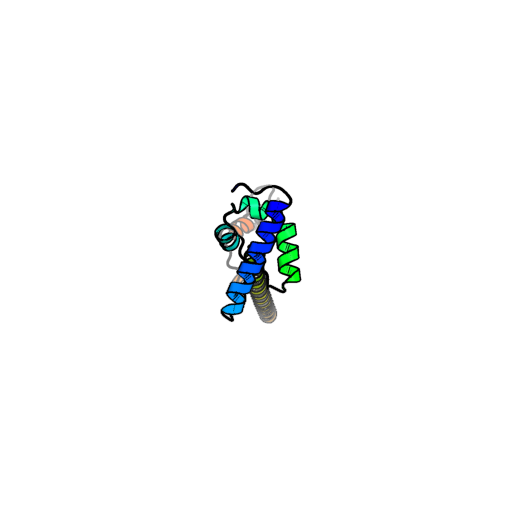61 -17.424 1.00 95.62 94 ALA A N 1
ATOM 791 C CA . ALA A 1 94 ? 10.471 -3.637 -18.755 1.00 95.62 94 ALA A CA 1
ATOM 792 C C . ALA A 1 94 ? 10.731 -2.582 -19.847 1.00 95.62 94 ALA A C 1
ATOM 794 O O . ALA A 1 94 ? 11.271 -2.905 -20.908 1.00 95.62 94 ALA A O 1
ATOM 795 N N . MET A 1 95 ? 10.400 -1.312 -19.582 1.00 95.88 95 MET A N 1
ATOM 796 C CA . MET A 1 95 ? 10.686 -0.207 -20.502 1.00 95.88 95 MET A CA 1
ATOM 797 C C . MET A 1 95 ? 12.189 -0.008 -20.711 1.00 95.88 95 MET A C 1
ATOM 799 O O . MET A 1 95 ? 12.628 0.168 -21.846 1.00 95.88 95 MET A O 1
ATOM 803 N N . TYR A 1 96 ? 12.982 -0.066 -19.640 1.00 96.12 96 TYR A N 1
ATOM 804 C CA . TYR A 1 96 ? 14.434 0.047 -19.725 1.00 96.12 96 TYR A CA 1
ATOM 805 C C . TYR A 1 96 ? 15.037 -1.079 -20.570 1.00 96.12 96 TYR A C 1
ATOM 807 O O . TYR A 1 96 ? 15.852 -0.811 -21.453 1.00 96.12 96 TYR A O 1
ATOM 815 N N . PHE A 1 97 ? 14.613 -2.328 -20.357 1.00 94.88 97 PHE A N 1
ATOM 816 C CA . PHE A 1 97 ? 15.090 -3.459 -21.153 1.00 94.88 97 PHE A CA 1
ATOM 817 C C . PHE A 1 97 ? 14.718 -3.325 -22.631 1.00 94.88 97 PHE A C 1
ATOM 819 O O . PHE A 1 97 ? 15.572 -3.555 -23.490 1.00 94.88 97 PHE A O 1
ATOM 826 N N . ALA A 1 98 ? 13.488 -2.903 -22.934 1.00 94.81 98 ALA A N 1
ATOM 827 C CA . ALA A 1 98 ? 13.048 -2.667 -24.306 1.00 94.81 98 ALA A CA 1
ATOM 828 C C . ALA A 1 98 ? 13.870 -1.560 -24.987 1.00 94.81 98 ALA A C 1
ATOM 830 O O . ALA A 1 98 ? 14.371 -1.761 -26.094 1.00 94.81 98 ALA A O 1
ATOM 831 N N . LEU A 1 99 ? 14.077 -0.429 -24.304 1.00 94.38 99 LEU A N 1
ATOM 832 C CA . LEU A 1 99 ? 14.918 0.663 -24.797 1.00 94.38 99 LEU A CA 1
ATOM 833 C C . LEU A 1 99 ? 16.350 0.194 -25.031 1.00 94.38 99 LEU A C 1
ATOM 835 O O . LEU A 1 99 ? 16.908 0.432 -26.097 1.00 94.38 99 LEU A O 1
ATOM 839 N N . ARG A 1 100 ? 16.944 -0.514 -24.067 1.00 93.31 100 ARG A N 1
ATOM 840 C CA . ARG A 1 100 ? 18.302 -1.049 -24.194 1.00 93.31 100 ARG A CA 1
ATOM 841 C C . ARG A 1 100 ? 18.424 -1.970 -25.407 1.00 93.31 100 ARG A C 1
ATOM 843 O O . ARG A 1 100 ? 19.399 -1.863 -26.144 1.00 93.31 100 ARG A O 1
ATOM 850 N N . HIS A 1 101 ? 17.450 -2.852 -25.621 1.00 94.19 101 HIS A N 1
ATOM 851 C CA . HIS A 1 101 ? 17.435 -3.747 -26.775 1.00 94.19 101 HIS A CA 1
ATOM 852 C C . HIS A 1 101 ? 17.345 -2.971 -28.097 1.00 94.19 101 HIS A C 1
ATOM 854 O O . HIS A 1 101 ? 18.123 -3.232 -29.010 1.00 94.19 101 HIS A O 1
ATOM 860 N N . GLN A 1 102 ? 16.473 -1.961 -28.174 1.00 92.81 102 GLN A N 1
ATOM 861 C CA . GLN A 1 102 ? 16.378 -1.082 -29.344 1.00 92.81 102 GLN A CA 1
ATOM 862 C C . GLN A 1 102 ? 17.678 -0.314 -29.604 1.00 92.81 102 GLN A C 1
ATOM 864 O O . GLN A 1 102 ? 18.136 -0.266 -30.741 1.00 92.81 102 GLN A O 1
ATOM 869 N N . TYR A 1 103 ? 18.300 0.251 -28.565 1.00 89.94 103 TYR A N 1
ATOM 870 C CA . TYR A 1 103 ? 19.575 0.963 -28.685 1.00 89.94 103 TYR A CA 1
ATOM 871 C C . TYR A 1 103 ? 20.680 0.071 -29.249 1.00 89.94 103 TYR A C 1
ATOM 873 O O . TYR A 1 103 ? 21.403 0.495 -30.148 1.00 89.94 103 TYR A O 1
ATOM 881 N N . ILE A 1 104 ? 20.794 -1.159 -28.745 1.00 91.88 104 ILE A N 1
ATOM 882 C CA . ILE A 1 104 ? 21.761 -2.134 -29.257 1.00 91.88 104 ILE A CA 1
ATOM 883 C C . ILE A 1 104 ? 21.468 -2.437 -30.729 1.00 91.88 104 ILE A C 1
ATOM 885 O O . ILE A 1 104 ? 22.372 -2.309 -31.548 1.00 91.88 104 ILE A O 1
ATOM 889 N N . GLY A 1 105 ? 20.211 -2.727 -31.081 1.00 90.94 105 GLY A N 1
ATOM 890 C CA . GLY A 1 105 ? 19.828 -3.014 -32.465 1.00 90.94 105 GLY A CA 1
ATOM 891 C C . GLY A 1 105 ? 20.117 -1.859 -33.432 1.00 90.94 105 GLY A C 1
ATOM 892 O O . GLY A 1 105 ? 20.565 -2.088 -34.553 1.00 90.94 105 GLY A O 1
ATOM 893 N N . ILE A 1 106 ? 19.935 -0.608 -32.995 1.00 88.12 106 ILE A N 1
ATOM 894 C CA . ILE A 1 106 ? 20.320 0.570 -33.785 1.00 88.12 106 ILE A CA 1
ATOM 895 C C . ILE A 1 106 ? 21.835 0.583 -34.007 1.00 88.12 106 ILE A C 1
ATOM 897 O O . ILE A 1 106 ? 22.276 0.717 -35.144 1.00 88.12 106 ILE A O 1
ATOM 901 N N . ILE A 1 107 ? 22.638 0.423 -32.952 1.00 87.12 107 ILE A N 1
ATOM 902 C CA . ILE A 1 107 ? 24.105 0.434 -33.065 1.00 87.12 107 ILE A CA 1
ATOM 903 C C . ILE A 1 107 ? 24.592 -0.694 -33.985 1.00 87.12 107 ILE A C 1
ATOM 905 O O . ILE A 1 107 ? 25.423 -0.451 -34.859 1.00 87.12 107 ILE A O 1
ATOM 909 N N . GLU A 1 108 ? 24.054 -1.905 -33.837 1.00 88.62 108 GLU A N 1
ATOM 910 C CA . GLU A 1 108 ? 24.381 -3.055 -34.689 1.00 88.62 108 GLU A CA 1
ATOM 911 C C . GLU A 1 108 ? 24.055 -2.787 -36.164 1.00 88.62 108 GLU A C 1
ATOM 913 O O . GLU A 1 108 ? 24.873 -3.075 -37.043 1.00 88.62 108 GLU A O 1
ATOM 918 N N . ALA A 1 109 ? 22.897 -2.182 -36.446 1.00 87.12 109 ALA A N 1
ATOM 919 C CA . ALA A 1 109 ? 22.510 -1.805 -37.801 1.00 87.12 109 ALA A CA 1
ATOM 920 C C . ALA A 1 109 ? 23.440 -0.733 -38.391 1.00 87.12 109 ALA A C 1
ATOM 922 O O . ALA A 1 109 ? 23.808 -0.826 -39.563 1.00 87.12 109 ALA A O 1
ATOM 923 N N . LEU A 1 110 ? 23.860 0.257 -37.598 1.00 86.94 110 LEU A N 1
ATOM 924 C CA . LEU A 1 110 ? 24.802 1.287 -38.049 1.00 86.94 110 LEU A CA 1
ATOM 925 C C . LEU A 1 110 ? 26.162 0.695 -38.401 1.00 86.94 110 LEU A C 1
ATOM 927 O O . LEU A 1 110 ? 26.701 1.001 -39.464 1.00 86.94 110 LEU A O 1
ATOM 931 N N . LEU A 1 111 ? 26.685 -0.183 -37.543 1.00 85.44 111 LEU A N 1
ATOM 932 C CA . LEU A 1 111 ? 27.955 -0.867 -37.775 1.00 85.44 111 LEU A CA 1
ATOM 933 C C . LEU A 1 111 ? 27.891 -1.752 -39.023 1.00 85.44 111 LEU A C 1
ATOM 935 O O . LEU A 1 111 ? 28.764 -1.659 -39.883 1.00 85.44 111 LEU A O 1
ATOM 939 N N . SER A 1 112 ? 26.832 -2.554 -39.160 1.00 90.62 112 SER A N 1
ATOM 940 C CA . SER A 1 112 ? 26.663 -3.481 -40.289 1.00 90.62 112 SER A CA 1
ATOM 941 C C . SER A 1 112 ? 26.564 -2.765 -41.637 1.00 90.62 112 SER A C 1
ATOM 943 O O . SER A 1 112 ? 27.007 -3.293 -42.652 1.00 90.62 112 SER A O 1
ATOM 945 N N . ASN A 1 113 ? 26.013 -1.549 -41.649 1.00 88.44 113 ASN A N 1
ATOM 946 C CA . ASN A 1 113 ? 25.859 -0.744 -42.859 1.00 88.44 113 ASN A CA 1
ATOM 947 C C . ASN A 1 113 ? 26.952 0.329 -43.020 1.00 88.44 113 ASN A C 1
ATOM 949 O O . ASN A 1 113 ? 26.856 1.150 -43.928 1.00 88.44 113 ASN A O 1
ATOM 953 N N . SER A 1 114 ? 27.982 0.345 -42.160 1.00 86.25 114 SER A N 1
ATOM 954 C CA . SER A 1 114 ? 29.051 1.361 -42.171 1.00 86.25 114 SER A CA 1
ATOM 955 C C . SER A 1 114 ? 28.525 2.808 -42.147 1.00 86.25 114 SER A C 1
ATOM 957 O O . SER A 1 114 ? 29.097 3.708 -42.762 1.00 86.25 114 SER A O 1
ATOM 959 N N . ILE A 1 115 ? 27.412 3.039 -41.446 1.00 81.25 115 ILE A N 1
ATOM 960 C CA . ILE A 1 115 ? 26.778 4.356 -41.342 1.00 81.25 115 ILE A CA 1
ATOM 961 C C . ILE A 1 115 ? 27.524 5.177 -40.287 1.00 81.25 115 ILE A C 1
ATOM 963 O O . ILE A 1 115 ? 27.671 4.746 -39.141 1.00 81.25 115 ILE A O 1
ATOM 967 N N . ASP A 1 116 ? 27.960 6.389 -40.648 1.00 77.94 116 ASP A N 1
ATOM 968 C CA . ASP A 1 116 ? 28.558 7.319 -39.687 1.00 77.94 116 ASP A CA 1
ATOM 969 C C . ASP A 1 116 ? 27.503 7.766 -38.667 1.00 77.94 116 ASP A C 1
ATOM 971 O O . ASP A 1 116 ? 26.568 8.508 -38.986 1.00 77.94 116 ASP A O 1
ATOM 975 N N . ILE A 1 117 ? 27.681 7.342 -37.415 1.00 72.38 117 ILE A N 1
ATOM 976 C CA . ILE A 1 117 ? 26.785 7.641 -36.294 1.00 72.38 117 ILE A CA 1
ATOM 977 C C . ILE A 1 117 ? 26.575 9.146 -36.087 1.00 72.38 117 ILE A C 1
ATOM 979 O O . ILE A 1 117 ? 25.521 9.553 -35.599 1.00 72.38 117 ILE A O 1
ATOM 983 N N . ARG A 1 118 ? 27.527 9.993 -36.513 1.00 69.81 118 ARG A N 1
ATOM 984 C CA . ARG A 1 118 ? 27.410 11.461 -36.448 1.00 69.81 118 ARG A CA 1
ATOM 985 C C . ARG A 1 118 ? 26.183 11.991 -37.184 1.00 69.81 118 ARG A C 1
ATOM 987 O O . ARG A 1 118 ? 25.691 13.051 -36.814 1.00 69.81 118 ARG A O 1
ATOM 994 N N . THR A 1 119 ? 25.688 11.264 -38.185 1.00 69.88 119 THR A N 1
ATOM 995 C CA . THR A 1 119 ? 24.491 11.636 -38.956 1.00 69.88 119 THR A CA 1
ATOM 996 C C . THR A 1 119 ? 23.193 11.536 -38.150 1.00 69.88 119 THR A C 1
ATOM 998 O O . THR A 1 119 ? 22.225 12.215 -38.477 1.00 69.88 119 THR A O 1
ATOM 1001 N N . LEU A 1 120 ? 23.173 10.739 -37.076 1.00 67.94 120 LEU A N 1
ATOM 1002 C CA . LEU A 1 120 ? 21.994 10.508 -36.233 1.00 67.94 120 LEU A CA 1
ATOM 1003 C C . LEU A 1 120 ? 22.057 11.224 -34.881 1.00 67.94 120 LEU A C 1
ATOM 1005 O O . LEU A 1 120 ? 21.050 11.316 -34.177 1.00 67.94 120 LEU A O 1
ATOM 1009 N N . VAL A 1 121 ? 23.227 11.736 -34.496 1.00 68.75 121 VAL A N 1
ATOM 1010 C CA . VAL A 1 121 ? 23.375 12.491 -33.251 1.00 68.75 121 VAL A CA 1
ATOM 1011 C C . VAL A 1 121 ? 22.726 13.863 -33.427 1.00 68.75 121 VAL A C 1
ATOM 1013 O O . VAL A 1 121 ? 23.295 14.759 -34.048 1.00 68.75 121 VAL A O 1
ATOM 1016 N N . ILE A 1 122 ? 21.550 14.057 -32.823 1.00 65.19 122 ILE A N 1
ATOM 1017 C CA . ILE A 1 122 ? 20.966 15.390 -32.642 1.00 65.19 122 ILE A CA 1
ATOM 1018 C C . ILE A 1 122 ? 21.868 16.146 -31.664 1.00 65.19 122 ILE A C 1
ATOM 1020 O O . ILE A 1 122 ? 21.809 15.955 -30.447 1.00 65.19 122 ILE A O 1
ATOM 1024 N N . ARG A 1 123 ? 22.753 16.986 -32.201 1.00 61.97 123 ARG A N 1
ATOM 1025 C CA . ARG A 1 123 ? 23.651 17.803 -31.387 1.00 61.97 123 ARG A CA 1
ATOM 1026 C C . ARG A 1 123 ? 22.861 18.955 -30.791 1.00 61.97 123 ARG A C 1
ATOM 1028 O O . ARG A 1 123 ? 22.392 19.842 -31.501 1.00 61.97 123 ARG A O 1
ATOM 1035 N N . THR A 1 124 ? 22.715 18.954 -29.473 1.00 67.19 124 THR A N 1
ATOM 1036 C CA . THR A 1 124 ? 22.163 20.114 -28.778 1.00 67.19 124 THR A CA 1
ATOM 1037 C C . THR A 1 124 ? 23.126 21.304 -28.921 1.00 67.19 124 THR A C 1
ATOM 1039 O O . THR A 1 124 ? 24.341 21.104 -29.029 1.00 67.19 124 THR A O 1
ATOM 1042 N N . PRO A 1 125 ? 22.638 22.558 -28.877 1.00 67.62 125 PRO A N 1
ATOM 1043 C CA . PRO A 1 125 ? 23.499 23.744 -28.949 1.00 67.62 125 PRO A CA 1
ATOM 1044 C C . PRO A 1 125 ? 24.610 23.758 -27.887 1.00 67.62 125 PRO A C 1
ATOM 1046 O O . PRO A 1 125 ? 25.687 24.299 -28.117 1.00 67.62 125 PRO A O 1
ATOM 1049 N N . ALA A 1 126 ? 24.366 23.136 -26.730 1.00 64.88 126 ALA A N 1
ATOM 1050 C CA . ALA A 1 126 ? 25.359 22.970 -25.674 1.00 64.88 126 ALA A CA 1
ATOM 1051 C C . ALA A 1 126 ? 26.476 21.982 -26.061 1.00 64.88 126 ALA A C 1
ATOM 1053 O O . ALA A 1 126 ? 27.647 22.265 -25.819 1.00 64.88 126 ALA A O 1
ATOM 1054 N N . ALA A 1 127 ? 26.135 20.864 -26.710 1.00 63.34 127 ALA A N 1
ATOM 1055 C CA . ALA A 1 127 ? 27.115 19.886 -27.185 1.00 63.34 127 ALA A CA 1
ATOM 1056 C C . ALA A 1 127 ? 28.006 20.453 -28.307 1.00 63.34 127 ALA A C 1
ATOM 1058 O O . ALA A 1 127 ? 29.206 20.191 -28.330 1.00 63.34 127 ALA A O 1
ATOM 1059 N N . LEU A 1 128 ? 27.444 21.292 -29.187 1.00 65.69 128 LEU A N 1
ATOM 1060 C CA . LEU A 1 128 ? 28.197 21.972 -30.251 1.00 65.69 128 LEU A CA 1
ATOM 1061 C C . LEU A 1 128 ? 29.250 22.946 -29.702 1.00 65.69 128 LEU A C 1
ATOM 1063 O O . LEU A 1 128 ? 30.369 22.986 -30.208 1.00 65.69 128 LEU A O 1
ATOM 1067 N N . LYS A 1 129 ? 28.916 23.698 -28.645 1.00 63.94 129 LYS A N 1
ATOM 1068 C CA . LYS A 1 129 ? 29.863 24.608 -27.978 1.00 63.94 129 LYS A CA 1
ATOM 1069 C C . LYS A 1 129 ? 31.016 23.858 -27.307 1.00 63.94 129 LYS A C 1
ATOM 1071 O O . LYS A 1 129 ? 32.150 24.320 -27.360 1.00 63.94 129 LYS A O 1
ATOM 1076 N N . ALA A 1 130 ? 30.738 22.697 -26.712 1.00 62.62 130 ALA A N 1
ATOM 1077 C CA . ALA A 1 130 ? 31.772 21.861 -26.106 1.00 62.62 130 ALA A CA 1
ATOM 1078 C C . ALA A 1 130 ? 32.756 21.319 -27.158 1.00 62.62 130 ALA A C 1
ATOM 1080 O O . ALA A 1 130 ? 33.961 21.396 -26.958 1.00 62.62 130 ALA A O 1
ATOM 1081 N N . GLU A 1 131 ? 32.273 20.842 -28.310 1.00 63.16 131 GLU A N 1
ATOM 1082 C CA . GLU A 1 131 ? 33.149 20.403 -29.410 1.00 63.16 131 GLU A CA 1
ATOM 1083 C C . GLU A 1 131 ? 33.987 21.543 -30.012 1.00 63.16 131 GLU A C 1
ATOM 1085 O O . GLU A 1 131 ? 35.122 21.305 -30.421 1.00 63.16 131 GLU A O 1
ATOM 1090 N N . GLN A 1 132 ? 33.451 22.768 -30.078 1.00 62.81 132 GLN A N 1
ATOM 1091 C CA . GLN A 1 132 ? 34.194 23.943 -30.554 1.00 62.81 132 GLN A CA 1
ATOM 1092 C C . GLN A 1 132 ? 35.345 24.309 -29.610 1.00 62.81 132 GLN A C 1
ATOM 1094 O O . GLN A 1 132 ? 36.451 24.542 -30.087 1.00 62.81 132 GLN A O 1
ATOM 1099 N N . ALA A 1 133 ? 35.128 24.238 -28.292 1.00 60.12 133 ALA A N 1
ATOM 1100 C CA . ALA A 1 133 ? 36.176 24.475 -27.296 1.00 60.12 133 ALA A CA 1
ATOM 1101 C C . ALA A 1 133 ? 37.345 23.472 -27.396 1.00 60.12 133 ALA A C 1
ATOM 1103 O O . ALA A 1 133 ? 38.486 23.826 -27.125 1.00 60.12 133 ALA A O 1
ATOM 1104 N N . TYR A 1 134 ? 37.094 22.233 -27.838 1.00 57.06 134 TYR A N 1
ATOM 1105 C CA . TYR A 1 134 ? 38.152 21.237 -28.079 1.00 57.06 134 TYR A CA 1
ATOM 1106 C C . TYR A 1 134 ? 38.935 21.451 -29.385 1.00 57.06 134 TYR A C 1
ATOM 1108 O O . TYR A 1 134 ? 39.947 20.785 -29.601 1.00 57.06 134 TYR A O 1
ATOM 1116 N N . ARG A 1 135 ? 38.481 22.345 -30.274 1.00 58.69 135 ARG A N 1
ATOM 1117 C CA . ARG A 1 135 ? 39.173 22.691 -31.530 1.00 58.69 135 ARG A CA 1
ATOM 1118 C C . ARG A 1 135 ? 40.039 23.945 -31.421 1.00 58.69 135 ARG A C 1
ATOM 1120 O O . ARG A 1 135 ? 40.652 24.334 -32.415 1.00 58.69 135 ARG A O 1
ATOM 1127 N N . GLU A 1 136 ? 40.089 24.565 -30.250 1.00 59.78 136 GLU A N 1
ATOM 1128 C CA . GLU A 1 136 ? 40.933 25.718 -29.963 1.00 59.78 136 GLU A CA 1
ATOM 1129 C C . GLU A 1 136 ? 42.199 25.249 -29.238 1.00 59.78 136 GLU A C 1
ATOM 1131 O O . GLU A 1 136 ? 42.148 24.440 -28.310 1.00 59.78 136 GLU A O 1
ATOM 1136 N N . CYS A 1 137 ? 43.364 25.722 -29.677 1.00 56.41 137 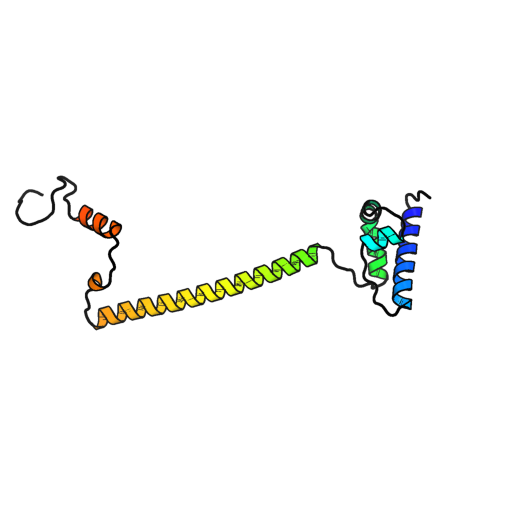CYS A N 1
ATOM 1137 C CA . CYS A 1 137 ? 44.614 25.422 -28.987 1.00 56.41 137 CYS A CA 1
ATOM 1138 C C . CYS A 1 137 ? 44.594 26.061 -27.588 1.00 56.41 137 CYS A C 1
ATOM 1140 O O . CYS A 1 137 ? 44.543 27.280 -27.474 1.00 56.41 137 CYS A O 1
ATOM 1142 N N . ILE A 1 138 ? 44.694 25.257 -26.525 1.00 57.72 138 ILE A N 1
ATOM 1143 C CA . ILE A 1 138 ? 44.610 25.701 -25.114 1.00 57.72 138 ILE A CA 1
ATOM 1144 C C . ILE A 1 138 ? 45.669 26.767 -24.761 1.00 57.72 138 ILE A C 1
ATOM 1146 O O . ILE A 1 138 ? 45.502 27.527 -23.811 1.00 57.72 138 ILE A O 1
ATOM 1150 N N . LEU A 1 139 ? 46.760 26.842 -25.529 1.00 56.72 139 LEU A N 1
ATOM 1151 C CA . LEU A 1 139 ? 47.836 27.810 -25.315 1.00 56.72 139 LEU A CA 1
ATOM 1152 C C . LEU A 1 139 ? 47.579 29.169 -25.980 1.00 56.72 139 LEU A C 1
ATOM 1154 O O . LEU A 1 139 ? 48.157 30.163 -25.547 1.00 56.72 139 LEU A O 1
ATOM 1158 N N . CYS A 1 140 ? 46.749 29.239 -27.024 1.00 64.31 140 CYS A N 1
ATOM 1159 C CA . CYS A 1 140 ? 46.582 30.468 -27.810 1.00 64.31 140 CYS A CA 1
ATOM 1160 C C . CYS A 1 140 ? 45.144 30.770 -28.261 1.00 64.31 140 CYS A C 1
ATOM 1162 O O . CYS A 1 140 ? 44.934 31.758 -28.960 1.00 64.31 140 CYS A O 1
ATOM 1164 N N . ASN A 1 141 ? 44.162 29.952 -27.869 1.00 59.72 141 ASN A N 1
ATOM 1165 C CA . ASN A 1 141 ? 42.740 30.054 -28.222 1.00 59.72 141 ASN A CA 1
ATOM 1166 C C . ASN A 1 141 ? 42.470 30.281 -29.722 1.00 59.72 141 ASN A C 1
ATOM 1168 O O . ASN A 1 141 ? 41.485 30.911 -30.103 1.00 59.72 141 ASN A O 1
ATOM 1172 N N . SER A 1 142 ? 43.346 29.778 -30.595 1.00 57.19 142 SER A N 1
ATOM 1173 C CA . SER A 1 142 ? 43.154 29.841 -32.045 1.00 57.19 142 SER A CA 1
ATOM 1174 C C . SER A 1 142 ? 42.657 28.499 -32.585 1.00 57.19 142 SER A C 1
ATOM 1176 O O . SER A 1 142 ? 43.007 27.435 -32.064 1.00 57.19 142 SER A O 1
ATOM 1178 N N . ALA A 1 143 ? 41.798 28.552 -33.607 1.00 56.91 143 ALA A N 1
ATOM 1179 C CA . ALA A 1 143 ? 41.210 27.369 -34.225 1.00 56.91 143 ALA A CA 1
ATOM 1180 C C . ALA A 1 143 ? 42.292 26.529 -34.920 1.00 56.91 143 ALA A C 1
ATOM 1182 O O . ALA A 1 143 ? 43.053 27.042 -35.741 1.00 56.91 143 ALA A O 1
ATOM 1183 N N . ILE A 1 144 ? 42.339 25.229 -34.628 1.00 56.69 144 ILE A N 1
ATOM 1184 C CA . ILE A 1 144 ? 43.285 24.302 -35.257 1.00 56.69 144 ILE A CA 1
ATOM 1185 C C . ILE A 1 144 ? 42.844 24.080 -36.713 1.00 56.69 144 ILE A C 1
ATOM 1187 O O . ILE A 1 144 ? 41.961 23.271 -37.001 1.00 56.69 144 ILE A O 1
ATOM 1191 N N . GLY A 1 145 ? 43.434 24.846 -37.634 1.00 47.94 145 GLY A N 1
ATOM 1192 C CA . GLY A 1 145 ? 43.132 24.800 -39.062 1.00 47.94 145 GLY A CA 1
ATOM 1193 C C . GLY A 1 145 ? 44.249 25.391 -39.922 1.00 47.94 145 GLY A C 1
ATOM 1194 O O . GLY A 1 145 ? 44.340 26.601 -40.075 1.00 47.94 145 GLY A O 1
ATOM 1195 N N . ASN A 1 146 ? 45.066 24.495 -40.485 1.00 48.09 146 ASN A N 1
ATOM 1196 C CA . ASN A 1 146 ? 45.966 24.633 -41.639 1.00 48.09 146 ASN A CA 1
ATOM 1197 C C . ASN A 1 146 ? 46.726 25.966 -41.796 1.00 48.09 146 ASN A C 1
ATOM 1199 O O . ASN A 1 146 ? 46.328 26.812 -42.593 1.00 48.09 146 ASN A O 1
ATOM 1203 N N . GLY A 1 147 ? 47.895 26.085 -41.149 1.00 50.84 147 GLY A N 1
ATOM 1204 C CA . GLY A 1 147 ? 48.925 27.017 -41.632 1.00 50.84 147 GLY A CA 1
ATOM 1205 C C . GLY A 1 147 ? 49.856 27.690 -40.624 1.00 50.84 147 GLY A C 1
ATOM 1206 O O . GLY A 1 147 ? 50.581 28.585 -41.044 1.00 50.84 147 GLY A O 1
ATOM 1207 N N . HIS A 1 148 ? 49.893 27.307 -39.343 1.00 46.00 148 HIS A N 1
ATOM 1208 C CA . HIS A 1 148 ? 50.832 27.912 -38.386 1.00 46.00 148 HIS A CA 1
ATOM 1209 C C . HIS A 1 148 ? 51.841 26.881 -37.852 1.00 46.00 148 HIS A C 1
ATOM 1211 O O . HIS A 1 148 ? 51.428 25.932 -37.192 1.00 46.00 148 HIS A O 1
ATOM 1217 N N . PRO A 1 149 ? 53.158 27.035 -38.091 1.00 50.19 149 PRO A N 1
ATOM 1218 C CA . PRO A 1 149 ? 54.161 26.034 -37.717 1.00 50.19 149 PRO A CA 1
ATOM 1219 C C . PRO A 1 149 ? 54.638 26.177 -36.259 1.00 50.19 149 PRO A C 1
ATOM 1221 O O . PRO A 1 149 ? 55.821 25.994 -35.976 1.00 50.19 149 PRO A O 1
ATOM 1224 N N . SER A 1 150 ? 53.784 26.599 -35.321 1.00 53.09 150 SER A N 1
ATOM 1225 C CA . SER A 1 150 ? 54.244 26.912 -33.951 1.00 53.09 150 SER A CA 1
ATOM 1226 C C . SER A 1 150 ? 53.199 26.730 -32.847 1.00 53.09 150 SER A C 1
ATOM 1228 O O . SER A 1 150 ? 53.363 27.297 -31.768 1.00 53.09 150 SER A O 1
ATOM 1230 N N . CYS A 1 151 ? 52.147 25.949 -33.100 1.00 50.34 151 CYS A N 1
ATOM 1231 C CA . CYS A 1 151 ? 51.227 25.405 -32.097 1.00 50.34 151 CYS A CA 1
ATOM 1232 C C . CYS A 1 151 ? 50.845 23.983 -32.507 1.00 50.34 151 CYS A C 1
ATOM 1234 O O . CYS A 1 151 ? 50.561 23.796 -33.712 1.00 50.34 151 CYS A O 1
#

Foldseek 3Di:
DDDDDPRVLVLLLVQLVVQCVVCVVVVHQDEDDLVVSCVSSVHDSVVCVVCVVSVVVSCVVVVRPYPDPVVVVVVVVVVVVVVVVVVVVVVVVVVVVVVVVVVVVVVVVCVVVVNDCVVVDPQDPVNVVVVQQVQADPVHRDGPDDDDPPD